Protein AF-A0A2M6YD00-F1 (afdb_monomer_lite)

InterPro domains:
  IPR007060 Septum formation initiator FtsL/DivIC [PF04977] (22-98)

Radius of gyration: 40.54 Å; chains: 1; bounding box: 57×67×103 Å

Sequence (131 aa):
MKDGFFNRIRRGLPEGFWHFVLIGFIIYSFVVVGKVIYNNYQQNKTLAAQQQDIEDLKNEISDLQLNIAYYKTDTYKEKIARAKLRYALPGETVVAVPYDEIDNKPAKTNDASPANIKRPNIDLWFEYFGF

Structure (mmCIF, N/CA/C/O backbone):
data_AF-A0A2M6YD00-F1
#
_entry.id   AF-A0A2M6YD00-F1
#
loop_
_atom_site.group_PDB
_atom_site.id
_atom_site.type_symbol
_atom_site.label_atom_id
_atom_site.label_alt_id
_atom_site.label_comp_id
_atom_site.label_asym_id
_atom_site.label_entity_id
_atom_site.label_seq_id
_atom_site.pdbx_PDB_ins_code
_atom_site.Cartn_x
_atom_site.Cartn_y
_atom_site.Cartn_z
_atom_site.occupancy
_atom_site.B_iso_or_equiv
_atom_site.auth_seq_id
_atom_site.auth_comp_id
_atom_site.auth_asym_id
_atom_site.auth_atom_id
_atom_site.pdbx_PDB_model_num
ATOM 1 N N . MET A 1 1 ? 26.305 -29.641 -47.554 1.00 55.56 1 MET A N 1
ATOM 2 C CA . MET A 1 1 ? 25.111 -29.349 -48.393 1.00 55.56 1 MET A CA 1
ATOM 3 C C . MET A 1 1 ? 24.361 -28.072 -47.972 1.00 55.56 1 MET A C 1
ATOM 5 O O . MET A 1 1 ? 23.250 -27.864 -48.441 1.00 55.56 1 MET A O 1
ATOM 9 N N . LYS A 1 2 ? 24.933 -27.187 -47.132 1.00 61.50 2 LYS A N 1
ATOM 10 C CA . LYS A 1 2 ? 24.277 -25.931 -46.696 1.00 61.50 2 LYS A CA 1
ATOM 11 C C . LYS A 1 2 ? 24.889 -24.667 -47.319 1.00 61.50 2 LYS A C 1
ATOM 13 O O . LYS A 1 2 ? 24.331 -23.582 -47.194 1.00 61.50 2 LYS A O 1
ATOM 18 N N . ASP A 1 3 ? 25.965 -24.817 -48.084 1.00 63.19 3 ASP A N 1
ATOM 19 C CA . ASP A 1 3 ? 26.844 -23.704 -48.473 1.00 63.19 3 ASP A CA 1
ATOM 20 C C . ASP A 1 3 ? 26.432 -23.038 -49.802 1.00 63.19 3 ASP A C 1
ATOM 22 O O . ASP A 1 3 ? 27.082 -22.114 -50.288 1.00 63.19 3 ASP A O 1
ATOM 26 N N . GLY A 1 4 ? 25.334 -23.497 -50.411 1.00 68.06 4 GLY A N 1
ATOM 27 C CA . GLY A 1 4 ? 24.883 -23.042 -51.731 1.00 68.06 4 GLY A CA 1
ATOM 28 C C . GLY A 1 4 ? 23.797 -21.964 -51.718 1.00 68.06 4 GLY A C 1
ATOM 29 O O . GLY A 1 4 ? 23.711 -21.184 -52.664 1.00 68.06 4 GLY A O 1
ATOM 30 N N . PHE A 1 5 ? 22.968 -21.896 -50.672 1.00 72.56 5 PHE A N 1
ATOM 31 C CA . PHE A 1 5 ? 21.801 -21.004 -50.653 1.00 72.56 5 PHE A CA 1
ATOM 32 C C . PHE A 1 5 ? 22.192 -19.548 -50.362 1.00 72.56 5 PHE A C 1
ATOM 34 O O . PHE A 1 5 ? 21.941 -18.656 -51.172 1.00 72.56 5 PHE A O 1
ATOM 41 N N . PHE A 1 6 ? 22.910 -19.312 -49.263 1.00 71.19 6 PHE A N 1
ATOM 42 C CA . PHE A 1 6 ? 23.344 -17.967 -48.865 1.00 71.19 6 PHE A CA 1
ATOM 43 C C . PHE A 1 6 ? 24.330 -17.341 -49.862 1.00 71.19 6 PHE A C 1
ATOM 45 O O . PHE A 1 6 ? 24.251 -16.150 -50.157 1.00 71.19 6 PHE A O 1
ATOM 52 N N . ASN A 1 7 ? 25.193 -18.158 -50.472 1.00 70.25 7 ASN A N 1
ATOM 53 C CA . ASN A 1 7 ? 26.159 -17.713 -51.480 1.00 70.25 7 ASN A CA 1
ATOM 54 C C . ASN A 1 7 ? 25.529 -17.363 -52.840 1.00 70.25 7 ASN A C 1
ATOM 56 O O . ASN A 1 7 ? 26.176 -16.701 -53.654 1.00 70.25 7 ASN A O 1
ATOM 60 N N . ARG A 1 8 ? 24.293 -17.808 -53.112 1.00 72.50 8 ARG A N 1
ATOM 61 C CA . ARG A 1 8 ? 23.510 -17.385 -54.285 1.00 72.50 8 ARG A CA 1
ATOM 62 C C . ARG A 1 8 ? 22.822 -16.043 -54.043 1.00 72.50 8 ARG A C 1
ATOM 64 O O . ARG A 1 8 ? 22.852 -15.193 -54.922 1.00 72.50 8 ARG A O 1
ATOM 71 N N . ILE A 1 9 ? 22.290 -15.831 -52.840 1.00 71.44 9 ILE A N 1
ATOM 72 C CA . ILE A 1 9 ? 21.642 -14.571 -52.442 1.00 71.44 9 ILE A CA 1
ATOM 73 C C . ILE A 1 9 ? 22.666 -13.434 -52.338 1.00 71.44 9 ILE A C 1
ATOM 75 O O . ILE A 1 9 ? 22.423 -12.338 -52.833 1.00 71.44 9 ILE A O 1
ATOM 79 N N . ARG A 1 10 ? 23.851 -13.703 -51.771 1.00 67.69 10 ARG A N 1
ATOM 80 C CA . ARG A 1 10 ? 24.926 -12.705 -51.641 1.00 67.69 10 ARG A CA 1
ATOM 81 C C . ARG A 1 10 ? 25.463 -12.203 -52.988 1.00 67.69 10 ARG A C 1
ATOM 83 O O . ARG A 1 10 ? 25.916 -11.073 -53.067 1.00 67.69 10 ARG A O 1
ATOM 90 N N . ARG A 1 11 ? 25.390 -13.011 -54.050 1.00 69.25 11 ARG A N 1
ATOM 91 C CA . ARG A 1 11 ? 25.952 -12.681 -55.373 1.00 69.25 11 ARG A CA 1
ATOM 92 C C . ARG A 1 11 ? 25.152 -11.647 -56.175 1.00 69.25 11 ARG A C 1
ATOM 94 O O . ARG A 1 11 ? 25.700 -11.093 -57.118 1.00 69.25 11 ARG A O 1
ATOM 101 N N . GLY A 1 12 ? 23.883 -11.416 -55.833 1.00 69.81 12 GLY A N 1
ATOM 102 C CA . GLY A 1 12 ? 23.003 -10.478 -56.545 1.00 69.81 12 GLY A CA 1
ATOM 103 C C . GLY A 1 12 ? 22.726 -9.169 -55.805 1.00 69.81 12 GLY A C 1
ATOM 104 O O . GLY A 1 12 ? 22.007 -8.324 -56.327 1.00 69.81 12 GLY A O 1
ATOM 105 N N . LEU A 1 13 ? 23.255 -9.004 -54.589 1.00 78.06 13 LEU A N 1
ATOM 106 C CA . LEU A 1 13 ? 22.973 -7.859 -53.727 1.00 78.06 13 LEU A CA 1
ATOM 107 C C . LEU A 1 13 ? 24.246 -7.032 -53.510 1.00 78.06 13 LEU A C 1
ATOM 109 O O . LEU A 1 13 ? 25.313 -7.611 -53.313 1.00 78.06 13 LEU A O 1
ATOM 113 N N . PRO A 1 14 ? 24.156 -5.691 -53.521 1.00 85.25 14 PRO A N 1
ATOM 114 C CA . PRO A 1 14 ? 25.303 -4.834 -53.243 1.00 85.25 14 PRO A CA 1
ATOM 115 C C . PRO A 1 14 ? 25.836 -5.095 -51.825 1.00 85.25 14 PRO A C 1
ATOM 117 O O . PRO A 1 14 ? 25.053 -5.308 -50.899 1.00 85.25 14 PRO A O 1
ATOM 120 N N . GLU A 1 15 ? 27.158 -5.028 -51.628 1.00 78.69 15 GLU A N 1
ATOM 121 C CA . GLU A 1 15 ? 27.829 -5.342 -50.345 1.00 78.69 15 GLU A CA 1
ATOM 122 C C . GLU A 1 15 ? 27.302 -4.507 -49.148 1.00 78.69 15 GLU A C 1
ATOM 124 O O . GLU A 1 15 ? 27.412 -4.907 -47.988 1.00 78.69 15 GLU A O 1
ATOM 129 N N . GLY A 1 16 ? 26.649 -3.368 -49.408 1.00 81.94 16 GLY A N 1
ATOM 130 C CA . GLY A 1 16 ? 25.987 -2.543 -48.392 1.00 81.94 16 GLY A CA 1
ATOM 131 C C . GLY A 1 16 ? 24.642 -3.081 -47.881 1.00 81.94 16 GLY A C 1
ATOM 132 O O . GLY A 1 16 ? 24.237 -2.734 -46.776 1.00 81.94 16 GLY A O 1
ATOM 133 N N . PHE A 1 17 ? 23.950 -3.953 -48.624 1.00 87.56 17 PHE A N 1
ATOM 134 C CA . PHE A 1 17 ? 22.596 -4.419 -48.284 1.00 87.56 17 PHE A CA 1
ATOM 135 C C . PHE A 1 17 ? 22.536 -5.126 -46.923 1.00 87.56 17 PHE A C 1
ATOM 137 O O . PHE A 1 17 ? 21.654 -4.855 -46.109 1.00 87.56 17 PHE A O 1
ATOM 144 N N . TRP A 1 18 ? 23.515 -5.986 -46.636 1.00 87.12 18 TRP A N 1
ATOM 145 C CA . TRP A 1 18 ? 23.578 -6.713 -45.367 1.00 87.12 18 TRP A CA 1
ATOM 146 C C . TRP A 1 18 ? 23.783 -5.799 -44.158 1.00 87.12 18 TRP A C 1
ATOM 148 O O . TRP A 1 18 ? 23.258 -6.089 -43.085 1.00 87.12 18 TRP A O 1
ATOM 158 N N . HIS A 1 19 ? 24.471 -4.669 -44.334 1.00 90.12 19 HIS A N 1
ATOM 159 C CA . HIS A 1 19 ? 24.649 -3.677 -43.277 1.00 90.12 19 HIS A CA 1
ATOM 160 C C . HIS A 1 19 ? 23.320 -2.998 -42.932 1.00 90.12 19 HIS A C 1
ATOM 162 O O . HIS A 1 19 ? 23.006 -2.846 -41.755 1.00 90.12 19 HIS A O 1
ATOM 168 N N . PHE A 1 20 ? 22.491 -2.672 -43.929 1.00 92.75 20 PHE A N 1
ATOM 169 C CA . PHE A 1 20 ? 21.152 -2.119 -43.694 1.00 92.75 20 PHE A CA 1
ATOM 170 C C . PHE A 1 20 ? 20.218 -3.113 -43.008 1.00 92.75 20 PHE A C 1
ATOM 172 O O . PHE A 1 20 ? 19.492 -2.733 -42.093 1.00 92.75 20 PHE A O 1
ATOM 179 N N . VAL A 1 21 ? 20.264 -4.389 -43.401 1.00 93.00 21 VAL A N 1
ATOM 180 C CA . VAL A 1 21 ? 19.488 -5.448 -42.737 1.00 93.00 21 VAL A CA 1
ATOM 181 C C . VAL A 1 21 ? 19.921 -5.600 -41.278 1.00 93.00 21 VAL A C 1
ATOM 183 O O . VAL A 1 21 ? 19.073 -5.678 -40.392 1.00 93.00 21 VAL A O 1
ATOM 186 N N . LEU A 1 22 ? 21.229 -5.590 -41.012 1.00 93.88 22 LEU A N 1
ATOM 187 C CA . LEU A 1 22 ? 21.772 -5.706 -39.660 1.00 93.88 22 LEU A CA 1
ATOM 188 C C . LEU A 1 22 ? 21.427 -4.484 -38.797 1.00 93.88 22 LEU A C 1
ATOM 190 O O . LEU A 1 22 ? 20.976 -4.646 -37.667 1.00 93.88 22 LEU A O 1
ATOM 194 N N . ILE A 1 23 ? 21.551 -3.270 -39.338 1.00 95.88 23 ILE A N 1
ATOM 195 C CA . ILE A 1 23 ? 21.138 -2.031 -38.661 1.00 95.88 23 ILE A CA 1
ATOM 196 C C . ILE A 1 23 ? 19.632 -2.048 -38.377 1.00 95.88 23 ILE A C 1
ATOM 198 O O . ILE A 1 23 ? 19.216 -1.747 -37.261 1.00 95.88 23 ILE A O 1
ATOM 202 N N . GLY A 1 24 ? 18.813 -2.454 -39.349 1.00 96.31 24 GLY A N 1
ATOM 203 C CA . GLY A 1 24 ? 17.367 -2.580 -39.175 1.00 96.31 24 GLY A CA 1
ATOM 204 C C . GLY A 1 24 ? 16.999 -3.583 -38.082 1.00 96.31 24 GLY A C 1
ATOM 205 O O . GLY A 1 24 ? 16.148 -3.296 -37.243 1.00 96.31 24 GLY A O 1
ATOM 206 N N . PHE A 1 25 ? 17.690 -4.725 -38.035 1.00 96.50 25 PHE A N 1
ATOM 207 C CA . PHE A 1 25 ? 17.507 -5.723 -36.984 1.00 96.50 25 PHE A CA 1
ATOM 208 C C . PHE A 1 25 ? 17.898 -5.187 -35.601 1.00 96.50 25 PHE A C 1
ATOM 210 O O . PHE A 1 25 ? 17.166 -5.390 -34.632 1.00 96.50 25 PHE A O 1
ATOM 217 N N . ILE A 1 26 ? 19.012 -4.456 -35.506 1.00 96.62 26 ILE A N 1
ATOM 218 C CA . ILE A 1 26 ? 19.456 -3.820 -34.260 1.00 96.62 26 ILE A CA 1
ATOM 219 C C . ILE A 1 26 ? 18.415 -2.807 -33.773 1.00 96.62 26 ILE A C 1
ATOM 221 O O . ILE A 1 26 ? 17.995 -2.874 -32.619 1.00 96.62 26 ILE A O 1
ATOM 225 N N . ILE A 1 27 ? 17.952 -1.910 -34.646 1.00 96.69 27 ILE A N 1
ATOM 226 C CA . ILE A 1 27 ? 16.936 -0.904 -34.307 1.00 96.69 27 ILE A CA 1
ATOM 227 C C . ILE A 1 27 ? 15.647 -1.584 -33.839 1.00 96.69 27 ILE A C 1
ATOM 229 O O . ILE A 1 27 ? 15.098 -1.221 -32.800 1.00 96.69 27 ILE A O 1
ATOM 233 N N . TYR A 1 28 ? 15.186 -2.601 -34.568 1.00 96.56 28 TYR A N 1
ATOM 234 C CA . TYR A 1 28 ? 13.999 -3.363 -34.195 1.00 96.56 28 TYR A CA 1
ATOM 235 C C . TYR A 1 28 ? 14.147 -4.008 -32.811 1.00 96.56 28 TYR A C 1
ATOM 237 O O . TYR A 1 28 ? 13.250 -3.885 -31.976 1.00 96.56 28 TYR A O 1
ATOM 245 N N . SER A 1 29 ? 15.298 -4.629 -32.539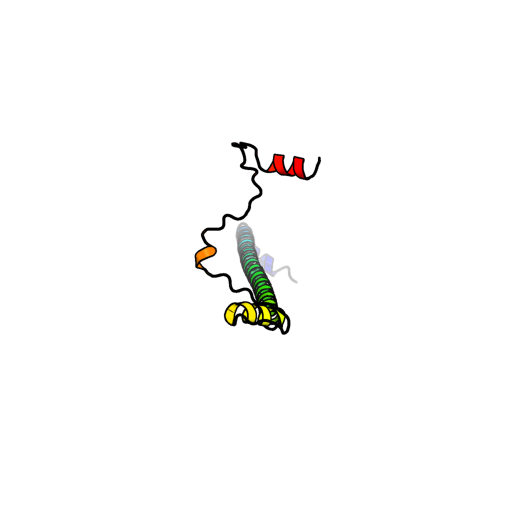 1.00 95.31 29 SER A N 1
ATOM 246 C CA . SER A 1 29 ? 15.598 -5.234 -31.239 1.00 95.31 29 SER A CA 1
ATOM 247 C C . SER A 1 29 ? 15.531 -4.204 -30.106 1.00 95.31 29 SER A C 1
ATOM 249 O O . SER A 1 29 ? 14.846 -4.429 -29.107 1.00 95.31 29 SER A O 1
ATOM 251 N N . PHE A 1 30 ? 16.140 -3.026 -30.288 1.00 96.06 30 PHE A N 1
ATOM 252 C CA . PHE A 1 30 ? 16.075 -1.944 -29.302 1.00 96.06 30 PHE A CA 1
ATOM 253 C C . PHE A 1 30 ? 14.645 -1.462 -29.037 1.00 96.06 30 PHE A C 1
ATOM 255 O O . PHE A 1 30 ? 14.278 -1.253 -27.881 1.00 96.06 30 PHE A O 1
ATOM 262 N N . VAL A 1 31 ? 13.815 -1.329 -30.075 1.00 95.69 31 VAL A N 1
ATOM 263 C CA . VAL A 1 31 ? 12.409 -0.921 -29.925 1.00 95.69 31 VAL A CA 1
ATOM 264 C C . VAL A 1 31 ? 11.611 -1.962 -29.137 1.00 95.69 31 VAL A C 1
ATOM 266 O O . VAL A 1 31 ? 10.852 -1.606 -28.233 1.00 95.69 31 VAL A O 1
ATOM 269 N N . VAL A 1 32 ? 11.789 -3.250 -29.443 1.00 95.38 32 VAL A N 1
ATOM 270 C CA . VAL A 1 32 ? 11.091 -4.338 -28.743 1.00 95.38 32 VAL A CA 1
ATOM 271 C C . VAL A 1 32 ? 11.509 -4.394 -27.276 1.00 95.38 32 VAL A C 1
ATOM 273 O O . VAL A 1 32 ? 10.646 -4.400 -26.398 1.00 95.38 32 VAL A O 1
ATOM 276 N N . VAL A 1 33 ? 12.814 -4.376 -26.999 1.00 94.31 33 VAL A N 1
ATOM 277 C CA . VAL A 1 33 ? 13.343 -4.412 -25.629 1.00 94.31 33 VAL A CA 1
ATOM 278 C C . VAL A 1 33 ? 12.887 -3.185 -24.840 1.00 94.31 33 VAL A C 1
ATOM 280 O O . VAL A 1 33 ? 12.392 -3.329 -23.723 1.00 94.31 33 VAL A O 1
ATOM 283 N N . GLY A 1 34 ? 12.958 -1.991 -25.434 1.00 92.50 34 GLY A N 1
ATOM 284 C CA . GLY A 1 34 ? 12.479 -0.759 -24.806 1.00 92.50 34 GLY A CA 1
ATOM 285 C C . GLY A 1 34 ? 10.995 -0.826 -24.440 1.00 92.50 34 GLY A C 1
ATOM 286 O O . GLY A 1 34 ? 10.617 -0.467 -23.324 1.00 92.50 34 GLY A O 1
ATOM 287 N N . LYS A 1 35 ? 10.151 -1.363 -25.332 1.00 92.50 35 LYS A N 1
ATOM 288 C CA . LYS A 1 35 ? 8.716 -1.550 -25.069 1.00 92.50 35 LYS A CA 1
ATOM 289 C C . LYS A 1 35 ? 8.460 -2.546 -23.936 1.00 92.50 35 LYS A C 1
ATOM 291 O O . LYS A 1 35 ? 7.584 -2.304 -23.108 1.00 92.50 35 LYS A O 1
ATOM 296 N N . VAL A 1 36 ? 9.210 -3.647 -23.881 1.00 92.81 36 VAL A N 1
ATOM 297 C CA . VAL A 1 36 ? 9.085 -4.646 -22.806 1.00 92.81 36 VAL A CA 1
ATOM 298 C C . VAL A 1 36 ? 9.481 -4.045 -21.461 1.00 92.81 36 VAL A C 1
ATOM 300 O O . VAL A 1 36 ? 8.728 -4.191 -20.502 1.00 92.81 36 VAL A O 1
ATOM 303 N N . ILE A 1 37 ? 10.604 -3.325 -21.395 1.00 92.06 37 ILE A N 1
ATOM 304 C CA . ILE A 1 37 ? 11.058 -2.658 -20.167 1.00 92.06 37 ILE A CA 1
ATOM 305 C C . ILE A 1 37 ? 10.016 -1.641 -19.695 1.00 92.06 37 ILE A C 1
ATOM 307 O O . ILE A 1 37 ? 9.638 -1.650 -18.526 1.00 92.06 37 ILE A O 1
ATOM 311 N N . TYR A 1 38 ? 9.511 -0.799 -20.602 1.00 90.25 38 TYR A N 1
ATOM 312 C CA . TYR A 1 38 ? 8.500 0.203 -20.267 1.00 90.25 38 TYR A CA 1
ATOM 313 C C . TYR A 1 38 ? 7.211 -0.435 -19.737 1.00 90.25 38 TYR A C 1
ATOM 315 O O . TYR A 1 38 ? 6.704 -0.039 -18.688 1.00 90.25 38 TYR A O 1
ATOM 323 N N . ASN A 1 39 ? 6.707 -1.461 -20.425 1.00 87.44 39 ASN A N 1
ATOM 324 C CA . ASN A 1 39 ? 5.500 -2.166 -20.004 1.00 87.44 39 ASN A CA 1
ATOM 325 C C . ASN A 1 39 ? 5.692 -2.871 -18.660 1.00 87.44 39 ASN A C 1
ATOM 327 O O . ASN A 1 39 ? 4.811 -2.795 -17.810 1.00 87.44 39 ASN A O 1
ATOM 331 N N . ASN A 1 40 ? 6.836 -3.523 -18.450 1.00 89.62 40 ASN A N 1
ATOM 332 C CA . ASN A 1 40 ? 7.138 -4.188 -17.187 1.00 89.62 40 ASN A CA 1
ATOM 333 C C . ASN A 1 40 ? 7.225 -3.179 -16.035 1.00 89.62 40 ASN A C 1
ATOM 335 O O . ASN A 1 40 ? 6.654 -3.405 -14.974 1.00 89.62 40 ASN A O 1
ATOM 339 N N . TYR A 1 41 ? 7.854 -2.026 -16.264 1.00 89.75 41 TYR A N 1
ATOM 340 C CA . TYR A 1 41 ? 7.941 -0.963 -15.269 1.00 89.75 41 TYR A CA 1
ATOM 341 C C . TYR A 1 41 ? 6.562 -0.419 -14.873 1.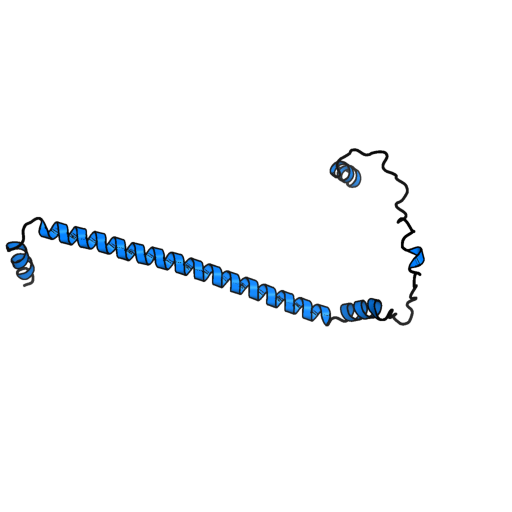00 89.75 41 TYR A C 1
ATOM 343 O O . TYR A 1 41 ? 6.284 -0.260 -13.685 1.00 89.75 41 TYR A O 1
ATOM 351 N N . GLN A 1 42 ? 5.681 -0.175 -15.849 1.00 85.75 42 GLN A N 1
ATOM 352 C CA . GLN A 1 42 ? 4.319 0.281 -15.562 1.00 85.75 42 GLN A CA 1
ATOM 353 C C . GLN A 1 42 ? 3.498 -0.786 -14.833 1.00 85.75 42 GLN A C 1
ATOM 355 O O . GLN A 1 42 ? 2.833 -0.473 -13.851 1.00 85.75 42 GLN A O 1
ATOM 360 N N . GLN A 1 43 ? 3.598 -2.050 -15.249 1.00 83.06 43 GLN A N 1
ATOM 361 C CA . GLN A 1 43 ? 2.916 -3.156 -14.575 1.00 83.06 43 GLN A CA 1
ATOM 362 C C . GLN A 1 43 ? 3.393 -3.325 -13.131 1.00 83.06 43 GLN A C 1
ATOM 364 O O . GLN A 1 43 ? 2.564 -3.448 -12.237 1.00 83.06 43 GLN A O 1
ATOM 369 N N . ASN A 1 44 ? 4.702 -3.253 -12.874 1.00 84.38 44 ASN A N 1
ATOM 370 C CA . ASN A 1 44 ? 5.244 -3.356 -11.518 1.00 84.38 44 ASN A CA 1
ATOM 371 C C . ASN A 1 44 ? 4.778 -2.202 -10.625 1.00 84.38 44 ASN A C 1
ATOM 373 O O . ASN A 1 44 ? 4.500 -2.420 -9.450 1.00 84.38 44 ASN A O 1
ATOM 377 N N . LYS A 1 45 ? 4.649 -0.985 -11.170 1.00 84.94 45 LYS A N 1
ATOM 378 C CA . LYS A 1 45 ? 4.064 0.142 -10.431 1.00 84.94 45 LYS A CA 1
ATOM 379 C C . LYS A 1 45 ? 2.609 -0.107 -10.066 1.00 84.94 45 LYS A C 1
ATOM 381 O O . LYS A 1 45 ? 2.228 0.133 -8.926 1.00 84.94 45 LYS A O 1
ATOM 386 N N . THR A 1 46 ? 1.811 -0.588 -11.016 1.00 83.12 46 THR A N 1
ATOM 387 C CA . THR A 1 46 ? 0.405 -0.910 -10.763 1.00 83.12 46 THR A CA 1
ATOM 388 C C . THR A 1 46 ? 0.272 -2.027 -9.733 1.00 83.12 46 THR A C 1
ATOM 390 O O . THR A 1 46 ? -0.527 -1.894 -8.816 1.00 83.12 46 THR A O 1
ATOM 393 N N . LEU A 1 47 ? 1.091 -3.077 -9.826 1.00 84.25 47 LEU A N 1
ATOM 394 C CA . LEU A 1 47 ? 1.103 -4.169 -8.854 1.00 84.25 47 LEU A CA 1
ATOM 395 C C . LEU A 1 47 ? 1.508 -3.692 -7.458 1.00 84.25 47 LEU A C 1
ATOM 397 O O . LEU A 1 47 ? 0.866 -4.073 -6.488 1.00 84.25 47 LEU A O 1
ATOM 401 N N . ALA A 1 48 ? 2.532 -2.843 -7.346 1.00 88.06 48 ALA A N 1
ATOM 402 C CA . ALA A 1 48 ? 2.952 -2.291 -6.061 1.00 88.06 48 ALA A CA 1
ATOM 403 C C . ALA A 1 48 ? 1.856 -1.421 -5.425 1.00 88.06 48 ALA A C 1
ATOM 405 O O . ALA A 1 48 ? 1.590 -1.559 -4.237 1.00 88.06 48 ALA A O 1
ATOM 406 N N . ALA A 1 49 ? 1.188 -0.575 -6.217 1.00 89.75 49 ALA A N 1
ATOM 407 C CA . ALA A 1 49 ? 0.066 0.231 -5.739 1.00 89.75 49 ALA A CA 1
ATOM 408 C C . ALA A 1 49 ? -1.109 -0.649 -5.283 1.00 89.75 49 ALA A C 1
ATOM 410 O O . ALA A 1 49 ? -1.603 -0.489 -4.176 1.00 89.75 49 ALA A O 1
ATOM 411 N N . GLN A 1 50 ? -1.492 -1.644 -6.086 1.00 88.88 50 GLN A N 1
ATOM 412 C CA . GLN A 1 50 ? -2.565 -2.576 -5.731 1.00 88.88 50 GLN A CA 1
ATOM 413 C C . GLN A 1 50 ? -2.237 -3.405 -4.484 1.00 88.88 50 GLN A C 1
ATOM 415 O O . GLN A 1 50 ? -3.123 -3.701 -3.687 1.00 88.88 50 GLN A O 1
ATOM 420 N N . GLN A 1 51 ? -0.974 -3.792 -4.309 1.00 91.38 51 GLN A N 1
ATOM 421 C CA . GLN A 1 51 ? -0.529 -4.517 -3.125 1.00 91.38 51 GLN A CA 1
ATOM 422 C C . GLN A 1 51 ? -0.606 -3.639 -1.871 1.00 91.38 51 GLN A C 1
ATOM 424 O O . GLN A 1 51 ? -1.064 -4.119 -0.835 1.00 91.38 51 GLN A O 1
ATOM 429 N N . GLN A 1 52 ? -0.223 -2.364 -1.984 1.00 93.62 52 GLN A N 1
ATOM 430 C CA . GLN A 1 52 ? -0.375 -1.386 -0.908 1.00 93.62 52 GLN A CA 1
ATOM 431 C C . GLN A 1 52 ? -1.850 -1.201 -0.536 1.00 93.62 52 GLN A C 1
ATOM 433 O O . GLN A 1 52 ? -2.192 -1.311 0.637 1.00 93.62 52 GLN A O 1
ATOM 438 N N . ASP A 1 53 ? -2.731 -1.029 -1.526 1.00 93.12 53 ASP A N 1
ATOM 439 C CA . ASP A 1 53 ? -4.172 -0.889 -1.288 1.00 93.12 53 ASP A CA 1
ATOM 440 C C . ASP A 1 53 ? -4.727 -2.105 -0.525 1.00 93.12 53 ASP A C 1
ATOM 442 O O . ASP A 1 53 ? -5.498 -1.966 0.421 1.00 93.12 53 ASP A O 1
ATOM 446 N N . ILE A 1 54 ? -4.308 -3.324 -0.886 1.00 94.75 54 ILE A N 1
ATOM 447 C CA . ILE A 1 54 ? -4.720 -4.549 -0.183 1.00 94.75 54 ILE A CA 1
ATOM 448 C C . ILE A 1 54 ? -4.275 -4.540 1.285 1.00 94.75 54 ILE A C 1
ATOM 450 O O . ILE A 1 54 ? -5.015 -5.015 2.150 1.00 94.75 54 ILE A O 1
ATOM 454 N N . GLU A 1 55 ? -3.065 -4.068 1.576 1.00 95.31 55 GLU A N 1
ATOM 455 C CA . GLU A 1 55 ? -2.551 -3.982 2.945 1.00 95.31 55 GLU A CA 1
ATOM 456 C C . GLU A 1 55 ? -3.297 -2.924 3.758 1.00 95.31 55 GLU A C 1
ATOM 458 O O . GLU A 1 55 ? -3.723 -3.211 4.879 1.00 95.31 55 GLU A O 1
ATOM 463 N N . ASP A 1 56 ? -3.557 -1.759 3.170 1.00 96.19 56 ASP A N 1
ATOM 464 C CA . ASP A 1 56 ? -4.312 -0.684 3.810 1.00 96.19 56 ASP A CA 1
ATOM 465 C C . ASP A 1 56 ? -5.749 -1.128 4.129 1.00 96.19 56 ASP A C 1
ATOM 467 O O . ASP A 1 56 ? -6.205 -0.978 5.265 1.00 96.19 56 ASP A O 1
ATOM 471 N N . LEU A 1 57 ? -6.434 -1.792 3.187 1.00 95.38 57 LEU A N 1
ATOM 472 C CA . LEU A 1 57 ? -7.770 -2.349 3.428 1.00 95.38 57 LEU A CA 1
ATOM 473 C C . LEU A 1 57 ? -7.769 -3.427 4.522 1.00 95.38 57 LEU A C 1
ATOM 475 O O . LEU A 1 57 ? -8.719 -3.527 5.301 1.00 95.38 57 LEU A O 1
ATOM 479 N N . LYS A 1 58 ? -6.729 -4.265 4.601 1.00 95.81 58 LYS A N 1
ATOM 480 C CA . LYS A 1 58 ? -6.619 -5.268 5.675 1.00 95.81 58 LYS A CA 1
ATOM 481 C C . LYS A 1 58 ? -6.471 -4.612 7.042 1.00 95.81 58 LYS A C 1
ATOM 483 O O . LYS A 1 58 ? -7.097 -5.077 7.998 1.00 95.81 58 LYS A O 1
ATOM 488 N N . ASN A 1 59 ? -5.673 -3.552 7.127 1.00 96.31 59 ASN A N 1
ATOM 489 C CA . ASN A 1 59 ? -5.506 -2.784 8.354 1.00 96.31 59 ASN A CA 1
ATOM 490 C C . ASN A 1 59 ? -6.830 -2.127 8.761 1.00 96.31 59 ASN A C 1
ATOM 492 O O . ASN A 1 59 ? -7.257 -2.282 9.902 1.00 96.31 59 ASN A O 1
ATOM 496 N N . GLU A 1 60 ? -7.548 -1.521 7.812 1.00 96.12 60 GLU A N 1
ATOM 497 C CA . GLU A 1 60 ? -8.865 -0.929 8.063 1.00 96.12 60 GLU A CA 1
ATOM 498 C C . GLU A 1 60 ? -9.873 -1.966 8.583 1.00 96.12 60 GLU A C 1
ATOM 500 O O . GLU A 1 60 ? -10.579 -1.723 9.562 1.00 96.12 60 GLU A O 1
ATOM 505 N N . ILE A 1 61 ? -9.910 -3.163 7.988 1.00 96.25 61 ILE A N 1
ATOM 506 C CA . ILE A 1 61 ? -10.761 -4.258 8.472 1.00 96.25 61 ILE A CA 1
ATOM 507 C C . ILE A 1 61 ? -10.401 -4.639 9.912 1.00 96.25 61 ILE A C 1
ATOM 509 O O . ILE A 1 61 ? -11.302 -4.833 10.732 1.00 96.25 61 ILE A O 1
ATOM 513 N N . SER A 1 62 ? -9.110 -4.750 10.230 1.00 95.81 62 SER A N 1
ATOM 514 C CA . SER A 1 62 ? -8.639 -5.072 11.581 1.00 95.81 62 SER A CA 1
ATOM 515 C C . SER A 1 62 ? -9.063 -4.004 12.595 1.00 95.81 62 SER A C 1
ATOM 517 O O . SER A 1 62 ? -9.613 -4.329 13.651 1.00 95.81 62 SER A O 1
ATOM 519 N N . ASP A 1 63 ? -8.892 -2.728 12.256 1.00 96.31 63 ASP A N 1
ATOM 520 C CA . ASP A 1 63 ? -9.275 -1.605 13.113 1.00 96.31 63 ASP A CA 1
ATOM 521 C C . ASP A 1 63 ? -10.789 -1.551 13.332 1.00 96.31 63 ASP A C 1
ATOM 523 O O . ASP A 1 63 ? -11.270 -1.373 14.456 1.00 96.31 63 ASP A O 1
ATOM 527 N N . LEU A 1 64 ? -11.577 -1.767 12.278 1.00 96.19 64 LEU A N 1
ATOM 528 C CA . LEU A 1 64 ? -13.032 -1.848 12.377 1.00 96.19 64 LEU A CA 1
ATOM 529 C C . LEU A 1 64 ? -13.472 -3.018 13.261 1.00 96.19 64 LEU A C 1
ATOM 531 O O . LEU A 1 64 ? -14.371 -2.858 14.089 1.00 96.19 64 LEU A O 1
ATOM 535 N N . GLN A 1 65 ? -12.831 -4.181 13.143 1.00 95.94 65 GLN A N 1
ATOM 536 C CA . GLN A 1 65 ? -13.106 -5.326 14.010 1.00 95.94 65 GLN A CA 1
ATOM 537 C C . GLN A 1 65 ? -12.779 -5.025 15.476 1.00 95.94 65 GLN A C 1
ATOM 539 O O . GLN A 1 65 ? -13.582 -5.359 16.353 1.00 95.94 65 GLN A O 1
ATOM 544 N N . LEU A 1 66 ? -11.657 -4.352 15.747 1.00 96.06 66 LEU A N 1
ATOM 545 C CA . LEU A 1 66 ? -11.286 -3.918 17.092 1.00 96.06 66 LEU A CA 1
ATOM 546 C C . LEU A 1 66 ? -12.320 -2.942 17.665 1.00 96.06 66 LEU A C 1
ATOM 548 O O . LEU A 1 66 ? -12.757 -3.108 18.803 1.00 96.06 66 LEU A O 1
ATOM 552 N N . ASN A 1 67 ? -12.771 -1.972 16.870 1.00 94.44 67 ASN A N 1
ATOM 553 C CA . ASN A 1 67 ? -13.808 -1.023 17.273 1.00 94.44 67 ASN A CA 1
ATOM 554 C C . ASN A 1 67 ? -15.136 -1.724 17.581 1.00 94.44 67 ASN A C 1
ATOM 556 O O . ASN A 1 67 ? -15.755 -1.468 18.614 1.00 94.44 67 ASN A O 1
ATOM 560 N N . ILE A 1 68 ? -15.556 -2.664 16.729 1.00 95.06 68 ILE A N 1
ATOM 561 C CA . ILE A 1 68 ? -16.753 -3.478 16.968 1.00 95.06 68 ILE A CA 1
ATOM 562 C C . ILE A 1 68 ? -16.610 -4.273 18.269 1.00 95.06 68 ILE A C 1
ATOM 564 O O . ILE A 1 68 ? -17.557 -4.335 19.056 1.00 95.06 68 ILE A O 1
ATOM 568 N N . ALA A 1 69 ? -15.451 -4.890 18.506 1.00 94.75 69 ALA A N 1
ATOM 569 C CA . ALA A 1 69 ? -15.187 -5.628 19.734 1.00 94.75 69 ALA A CA 1
ATOM 570 C C . ALA A 1 69 ? -15.250 -4.703 20.957 1.00 94.75 69 ALA A C 1
ATOM 572 O O . ALA A 1 69 ? -15.952 -5.018 21.916 1.00 94.75 69 ALA A O 1
ATOM 573 N N . TYR A 1 70 ? -14.611 -3.532 20.888 1.00 94.38 70 TYR A N 1
ATOM 574 C CA . TYR A 1 70 ? -14.641 -2.513 21.933 1.00 94.38 70 TYR A CA 1
ATOM 575 C C . TYR A 1 70 ? -16.072 -2.074 22.261 1.00 94.38 70 TYR A C 1
ATOM 577 O O . TYR A 1 70 ? -16.462 -2.086 23.426 1.00 94.38 70 TYR A O 1
ATOM 585 N N . TYR A 1 71 ? -16.905 -1.780 21.262 1.00 93.88 71 TYR A N 1
ATOM 586 C CA . TYR A 1 71 ? -18.296 -1.377 21.498 1.00 93.88 71 TYR A CA 1
ATOM 587 C C . TYR A 1 71 ? -19.171 -2.486 22.092 1.00 93.88 71 TYR A C 1
ATOM 589 O O . TYR A 1 71 ? -20.186 -2.201 22.729 1.00 93.88 71 TYR A O 1
ATOM 597 N N . LYS A 1 72 ? -18.785 -3.752 21.917 1.00 93.06 72 LYS A N 1
ATOM 598 C CA . LYS A 1 72 ? -19.463 -4.896 22.539 1.00 93.06 72 LYS A CA 1
ATOM 599 C C . LYS A 1 72 ? -19.053 -5.123 23.994 1.00 93.06 72 LYS A C 1
ATOM 601 O O . LYS A 1 72 ? -19.782 -5.828 24.697 1.00 93.06 72 LYS A O 1
ATOM 606 N N . THR A 1 73 ? -17.932 -4.553 24.441 1.00 94.62 73 THR A N 1
ATOM 607 C CA . THR A 1 73 ? -17.465 -4.697 25.826 1.00 94.62 73 THR A CA 1
ATOM 608 C C . THR A 1 73 ? -18.437 -4.073 26.821 1.00 94.62 73 THR A C 1
ATOM 610 O O . THR A 1 73 ? -19.111 -3.079 26.537 1.00 94.62 73 THR A O 1
ATOM 613 N N . ASP A 1 74 ? -18.491 -4.644 28.021 1.00 91.06 74 ASP A N 1
ATOM 614 C CA . ASP A 1 74 ? -19.358 -4.134 29.083 1.00 91.06 74 ASP A CA 1
ATOM 615 C C . ASP A 1 74 ? -18.875 -2.785 29.618 1.00 91.06 74 ASP A C 1
ATOM 617 O O . ASP A 1 74 ? -19.698 -1.945 29.962 1.00 91.06 74 ASP A O 1
ATOM 621 N N . THR A 1 75 ? -17.569 -2.514 29.562 1.00 89.38 75 THR A N 1
ATOM 622 C CA . THR A 1 75 ? -16.998 -1.208 29.920 1.00 89.38 75 THR A CA 1
ATOM 623 C C . THR A 1 75 ? -17.510 -0.095 29.008 1.00 89.38 75 THR A C 1
ATOM 625 O O . THR A 1 75 ? -17.847 0.991 29.482 1.00 89.38 75 THR A O 1
ATOM 628 N N . TYR A 1 76 ? -17.633 -0.351 27.700 1.00 91.38 76 TYR A N 1
ATOM 629 C CA . TYR A 1 76 ? -18.231 0.612 26.779 1.00 91.38 76 TYR A CA 1
ATOM 630 C C . TYR A 1 76 ? -19.730 0.794 27.041 1.00 91.38 76 TYR A C 1
ATOM 632 O O . TYR A 1 76 ? -20.206 1.931 27.112 1.00 91.38 76 TYR A O 1
ATOM 640 N N . LYS A 1 77 ? -20.480 -0.300 27.237 1.00 89.94 77 LYS A N 1
ATOM 641 C CA . LYS A 1 77 ? -21.914 -0.229 27.575 1.00 89.94 77 LYS A CA 1
ATOM 642 C C . LYS A 1 77 ? -22.144 0.561 28.857 1.00 89.94 77 LYS A C 1
ATOM 644 O O . LYS A 1 77 ? -23.023 1.416 28.896 1.00 89.94 77 LYS A O 1
ATOM 649 N N . GLU A 1 78 ? -21.327 0.321 29.874 1.00 88.00 78 GLU A N 1
ATOM 650 C CA . GLU A 1 78 ? -21.383 1.021 31.149 1.00 88.00 78 GLU A CA 1
ATOM 651 C C . GLU A 1 78 ? -21.048 2.504 30.988 1.00 88.00 78 GLU A C 1
ATOM 653 O O . GLU A 1 78 ? -21.793 3.353 31.472 1.00 88.00 78 GLU A O 1
ATOM 658 N N . LYS A 1 79 ? -19.990 2.842 30.240 1.00 89.38 79 LYS A N 1
ATOM 659 C CA . LYS A 1 79 ? -19.646 4.234 29.921 1.00 89.38 79 LYS A CA 1
ATOM 660 C C . LYS A 1 79 ? -20.829 4.965 29.283 1.00 89.38 79 LYS A C 1
ATOM 662 O O . LYS A 1 79 ? -21.149 6.085 29.681 1.00 89.38 79 LYS A O 1
ATOM 667 N N . ILE A 1 80 ? -21.496 4.337 28.315 1.00 88.81 80 ILE A N 1
ATOM 668 C CA . ILE A 1 80 ? -22.668 4.918 27.652 1.00 88.81 80 ILE A CA 1
ATOM 669 C C . ILE A 1 80 ? -23.881 4.981 28.591 1.00 88.81 80 ILE A C 1
ATOM 671 O O . ILE A 1 80 ? -24.591 5.986 28.573 1.00 88.81 80 ILE A O 1
ATOM 675 N N . ALA A 1 81 ? -24.109 3.973 29.435 1.00 88.19 81 ALA A N 1
ATOM 676 C CA . ALA A 1 81 ? -25.188 3.972 30.423 1.00 88.19 81 ALA A CA 1
ATOM 677 C C . ALA A 1 81 ? -25.009 5.090 31.466 1.00 88.19 81 ALA A C 1
ATOM 679 O O . ALA A 1 81 ? -25.944 5.850 31.717 1.00 88.19 81 ALA A O 1
ATOM 680 N N . ARG A 1 82 ? -23.796 5.267 32.004 1.00 86.94 82 ARG A N 1
ATOM 681 C CA . ARG A 1 82 ? -23.446 6.376 32.907 1.00 86.94 82 ARG A CA 1
ATOM 682 C C . ARG A 1 82 ? -23.668 7.730 32.224 1.00 86.94 82 ARG A C 1
ATOM 684 O O . ARG A 1 82 ? -24.307 8.607 32.797 1.00 86.94 82 ARG A O 1
ATOM 691 N N . ALA A 1 83 ? -23.210 7.882 30.978 1.00 85.19 83 ALA A N 1
ATOM 692 C CA . ALA A 1 83 ? -23.309 9.143 30.242 1.00 85.19 83 ALA A CA 1
ATOM 693 C C . ALA A 1 83 ? -24.750 9.520 29.856 1.00 85.19 83 ALA A C 1
ATOM 695 O O . ALA A 1 83 ? -25.140 10.676 29.988 1.00 85.19 83 ALA A O 1
ATOM 696 N N . LYS A 1 84 ? -25.541 8.562 29.355 1.00 85.31 84 LYS A N 1
ATOM 697 C CA . LYS A 1 84 ? -26.877 8.840 28.802 1.00 85.31 84 LYS A CA 1
ATOM 698 C C . LYS A 1 84 ? -28.001 8.692 29.815 1.00 85.31 84 LYS A C 1
ATOM 700 O O . LYS A 1 84 ? -28.987 9.412 29.730 1.00 85.31 84 LYS A O 1
ATOM 705 N N . LEU A 1 85 ? -27.872 7.744 30.737 1.00 82.25 85 LEU A N 1
ATOM 706 C CA . LEU A 1 85 ? -28.946 7.370 31.657 1.00 82.25 85 LEU A CA 1
ATOM 707 C C . LEU A 1 85 ? -28.662 7.819 33.093 1.00 82.25 85 LEU A C 1
ATOM 709 O O . LEU A 1 85 ? -29.467 7.530 33.972 1.00 82.25 85 LEU A O 1
ATOM 713 N N . ARG A 1 86 ? -27.523 8.492 33.342 1.00 77.44 86 ARG A N 1
ATOM 714 C CA . ARG A 1 86 ? -27.017 8.787 34.698 1.00 77.44 86 ARG A CA 1
ATOM 715 C C . ARG A 1 86 ? -27.030 7.534 35.582 1.00 77.44 86 ARG A C 1
ATOM 717 O O . ARG A 1 86 ? -27.319 7.601 36.773 1.00 77.44 86 ARG A O 1
ATOM 724 N N . TYR A 1 87 ? -26.774 6.385 34.956 1.00 77.62 87 TYR A N 1
ATOM 725 C CA . TYR A 1 87 ? -26.853 5.084 35.597 1.00 77.62 87 TYR A CA 1
ATOM 726 C C . TYR A 1 87 ? -25.744 4.956 36.644 1.00 77.62 87 TYR A C 1
ATOM 728 O O . TYR A 1 87 ? -24.597 5.298 36.358 1.00 77.62 87 TYR A O 1
ATOM 736 N N . ALA A 1 88 ? -26.091 4.455 37.827 1.00 76.50 88 ALA A N 1
ATOM 737 C CA . ALA A 1 88 ? -25.163 4.171 38.916 1.00 76.50 88 ALA A CA 1
ATOM 738 C C . ALA A 1 88 ? -25.288 2.714 39.333 1.00 76.50 88 ALA A C 1
ATOM 740 O O . ALA A 1 88 ? -26.385 2.146 39.327 1.00 76.50 88 ALA A O 1
ATOM 741 N N . LEU A 1 89 ? -24.168 2.122 39.730 1.00 78.31 89 LEU A N 1
ATOM 742 C CA . LEU A 1 89 ? -24.178 0.798 40.333 1.00 78.31 89 LEU A CA 1
ATOM 743 C C . LEU A 1 89 ? -24.762 0.851 41.759 1.00 78.31 89 LEU A C 1
ATOM 745 O O . LEU A 1 89 ? -24.708 1.893 42.420 1.00 78.31 89 LEU A O 1
ATOM 749 N N . PRO A 1 90 ? -25.305 -0.267 42.274 1.00 72.81 90 PRO A N 1
ATOM 750 C CA . PRO A 1 90 ? -25.746 -0.354 43.663 1.00 72.81 90 PRO A CA 1
ATOM 751 C C . PRO A 1 90 ? -24.590 -0.019 44.622 1.00 72.81 90 PRO A C 1
ATOM 753 O O . PRO A 1 90 ? -23.571 -0.704 44.623 1.00 72.81 90 PRO A O 1
ATOM 756 N N . GLY A 1 91 ? -24.747 1.038 45.427 1.00 77.44 91 GLY A N 1
ATOM 757 C CA . GLY A 1 91 ? -23.714 1.537 46.348 1.00 77.44 91 GLY A CA 1
ATOM 758 C C . GLY A 1 91 ? -22.881 2.720 45.831 1.00 77.44 91 GLY A C 1
ATOM 759 O O . GLY A 1 91 ? -22.049 3.231 46.575 1.00 77.44 91 GLY A O 1
ATOM 760 N N . GLU A 1 92 ? -23.108 3.189 44.601 1.00 75.31 92 GLU A N 1
ATOM 761 C CA . GLU A 1 92 ? -22.447 4.367 44.024 1.00 75.31 92 GLU A CA 1
ATOM 762 C C . GLU A 1 92 ? -23.329 5.625 44.182 1.00 75.31 92 GLU A C 1
ATOM 764 O O . GLU A 1 92 ? -24.512 5.618 43.838 1.00 75.31 92 GLU A O 1
ATOM 769 N N . THR A 1 93 ? -22.768 6.725 44.699 1.00 73.38 93 THR A N 1
ATOM 770 C CA . THR A 1 93 ? -23.490 8.001 44.870 1.00 73.38 93 THR A CA 1
ATOM 771 C C . THR A 1 93 ? -23.293 8.890 43.641 1.00 73.38 93 THR A C 1
ATOM 773 O O . THR A 1 93 ? -22.205 9.421 43.426 1.00 73.38 93 THR A O 1
ATOM 776 N N . VAL A 1 94 ? -24.346 9.094 42.841 1.00 71.19 94 VAL A N 1
ATOM 777 C CA . VAL A 1 94 ? -24.312 10.016 41.690 1.00 71.19 94 VAL A CA 1
ATOM 778 C C . VAL A 1 94 ? -24.503 11.449 42.170 1.00 71.19 94 VAL A C 1
ATOM 780 O O . VAL A 1 94 ? -25.585 11.825 42.616 1.00 71.19 94 VAL A O 1
ATOM 783 N N . VAL A 1 95 ? -23.463 12.271 42.043 1.00 74.12 95 VAL A N 1
ATOM 784 C CA . VAL A 1 95 ? -23.537 13.708 42.332 1.00 74.12 95 VAL A CA 1
ATOM 785 C C . VAL A 1 95 ? -23.851 14.455 41.036 1.00 74.12 95 VAL A C 1
ATOM 787 O O . VAL A 1 95 ? -22.998 14.584 40.160 1.00 74.12 95 VAL A O 1
ATOM 790 N N . ALA A 1 96 ? -25.088 14.934 40.892 1.00 69.81 96 ALA A N 1
ATOM 791 C CA . ALA A 1 96 ? -25.473 15.812 39.791 1.00 69.81 96 ALA A CA 1
ATOM 792 C C . ALA A 1 96 ? -25.057 17.251 40.123 1.00 69.81 96 ALA A C 1
ATOM 794 O O . ALA A 1 96 ? -25.673 17.896 40.968 1.00 69.81 96 ALA A O 1
ATOM 795 N N . VAL A 1 97 ? -24.003 17.746 39.473 1.00 74.81 97 VAL A N 1
ATOM 796 C CA . VAL A 1 97 ? -23.578 19.145 39.615 1.00 74.81 97 VAL A CA 1
ATOM 797 C C . VAL A 1 97 ? -24.501 20.023 38.753 1.00 74.81 97 VAL A C 1
ATOM 799 O O . VAL A 1 97 ? -24.629 19.742 37.557 1.00 74.81 97 VAL A O 1
ATOM 802 N N . PRO A 1 98 ? -25.181 21.039 39.321 1.00 71.44 98 PRO A N 1
ATOM 803 C CA . PRO A 1 98 ? -25.986 21.976 38.544 1.00 71.44 98 PRO A CA 1
ATOM 804 C C . PRO A 1 98 ? -25.096 22.737 37.555 1.00 71.44 98 PRO A C 1
ATOM 806 O O . PRO A 1 98 ? -24.007 23.195 37.898 1.00 71.44 98 PRO A O 1
ATOM 809 N N . TYR A 1 99 ? -25.561 22.836 36.308 1.00 58.31 99 TYR A N 1
ATOM 810 C CA . TYR A 1 99 ? -24.789 23.397 35.192 1.00 58.31 99 TYR A CA 1
ATOM 811 C C . TYR A 1 99 ? -24.423 24.874 35.418 1.00 58.31 99 TYR A C 1
ATOM 813 O O . TYR A 1 99 ? -23.392 25.335 34.935 1.00 58.31 99 TYR A O 1
ATOM 821 N N . ASP A 1 100 ? -25.211 25.576 36.234 1.00 59.22 100 ASP A N 1
ATOM 822 C CA . ASP A 1 100 ? -25.056 27.003 36.531 1.00 59.22 100 ASP A CA 1
ATOM 823 C C . ASP A 1 100 ? -23.786 27.329 37.348 1.00 59.22 100 ASP A C 1
ATOM 825 O O . ASP A 1 100 ? -23.389 28.490 37.442 1.00 59.22 100 ASP A O 1
ATOM 829 N N . GLU A 1 101 ? -23.107 26.318 37.910 1.00 56.38 101 GLU A N 1
ATOM 830 C CA . GLU A 1 101 ? -21.885 26.496 38.711 1.00 56.38 101 GLU A CA 1
ATOM 831 C C . GLU A 1 101 ? -20.588 26.061 38.002 1.00 56.38 101 GLU A C 1
ATOM 833 O O . GLU A 1 101 ? -19.497 26.288 38.534 1.00 56.38 101 GLU A O 1
ATOM 838 N N . ILE A 1 102 ? -20.663 25.442 36.814 1.00 55.44 102 ILE A N 1
ATOM 839 C CA . ILE A 1 102 ? -19.472 24.890 36.136 1.00 55.44 102 ILE A CA 1
ATOM 840 C C . ILE A 1 102 ? -18.713 25.964 35.343 1.00 55.44 102 ILE A C 1
ATOM 842 O O . ILE A 1 102 ? -17.487 25.909 35.284 1.00 55.44 102 ILE A O 1
ATOM 846 N N . ASP A 1 103 ? -19.394 26.996 34.839 1.00 53.94 103 ASP A N 1
ATOM 847 C CA . ASP A 1 103 ? -18.740 28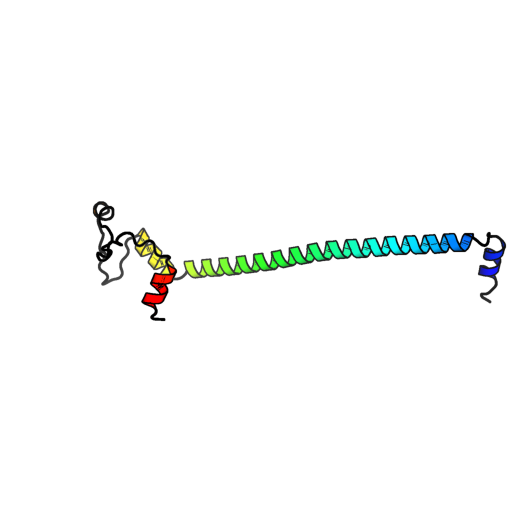.068 34.070 1.00 53.94 103 ASP A CA 1
ATOM 848 C C . ASP A 1 103 ? -17.950 29.070 34.933 1.00 53.94 103 ASP A C 1
ATOM 850 O O . ASP A 1 103 ? -17.182 29.866 34.398 1.00 53.94 103 ASP A O 1
ATOM 854 N N . ASN A 1 104 ? -18.079 29.031 36.268 1.00 53.06 104 ASN A N 1
ATOM 855 C CA . ASN A 1 104 ? -17.466 30.032 37.155 1.00 53.06 104 ASN A CA 1
ATOM 856 C C . ASN A 1 104 ? -16.581 29.467 38.271 1.00 53.06 104 ASN A C 1
ATOM 858 O O . ASN A 1 104 ? -16.144 30.218 39.145 1.00 53.06 104 ASN A O 1
ATOM 862 N N . LYS A 1 105 ? -16.250 28.172 38.248 1.00 48.69 105 LYS A N 1
ATOM 863 C CA . LYS A 1 105 ? -15.096 27.691 39.012 1.00 48.69 105 LYS A CA 1
ATOM 864 C C . LYS A 1 105 ? -13.872 27.766 38.107 1.00 48.69 105 LYS A C 1
ATOM 866 O O . LYS A 1 105 ? -13.682 26.845 37.311 1.00 48.69 105 LYS A O 1
ATOM 871 N N . PRO A 1 106 ? -12.995 28.788 38.231 1.00 50.84 106 PRO A N 1
ATOM 872 C CA . PRO A 1 106 ? -11.630 28.576 37.790 1.00 50.84 106 PRO A CA 1
ATOM 873 C C . PRO A 1 106 ? -11.170 27.297 38.485 1.00 50.84 106 PRO A C 1
ATOM 875 O O . PRO A 1 106 ? -11.385 27.119 39.693 1.00 50.84 106 PRO A O 1
ATOM 878 N N . ALA A 1 107 ? -10.596 26.374 37.712 1.00 46.41 107 ALA A N 1
ATOM 879 C CA . ALA A 1 107 ? -9.790 25.319 38.294 1.00 46.41 107 ALA A CA 1
ATOM 880 C C . ALA A 1 107 ? -8.944 25.997 39.377 1.00 46.41 107 ALA A C 1
ATOM 882 O O . ALA A 1 107 ? -8.354 27.045 39.109 1.00 46.41 107 ALA A O 1
ATOM 883 N N . LYS A 1 108 ? -8.929 25.466 40.604 1.00 46.78 108 LYS A N 1
ATOM 884 C CA . LYS A 1 108 ? -7.912 25.863 41.575 1.00 46.78 108 LYS A CA 1
ATOM 885 C C . LYS A 1 108 ? -6.572 25.383 41.018 1.00 46.78 108 LYS A C 1
ATOM 887 O O . LYS A 1 108 ? -6.041 24.360 41.432 1.00 46.78 108 LYS A O 1
ATOM 892 N N . THR A 1 109 ? -6.063 26.095 40.018 1.00 41.53 109 THR A N 1
ATOM 893 C CA . THR A 1 109 ? -4.646 26.289 39.812 1.00 41.53 109 THR A CA 1
ATOM 894 C C . THR A 1 109 ? -4.166 26.821 41.140 1.00 41.53 109 THR A C 1
ATOM 896 O O . THR A 1 109 ? -4.579 27.902 41.553 1.00 41.53 109 THR A O 1
ATOM 899 N N . ASN A 1 110 ? -3.395 26.009 41.859 1.00 46.50 110 ASN A N 1
ATOM 900 C CA . ASN A 1 110 ? -2.613 26.502 42.976 1.00 46.50 110 ASN A CA 1
ATOM 901 C C . ASN A 1 110 ? -1.980 27.818 42.527 1.00 46.50 110 ASN A C 1
ATOM 903 O O . ASN A 1 110 ? -1.357 27.853 41.464 1.00 46.50 110 ASN A O 1
ATOM 907 N N . ASP A 1 111 ? -2.239 28.879 43.285 1.00 45.41 111 ASP A N 1
ATOM 908 C CA . ASP A 1 111 ? -1.733 30.219 43.045 1.00 45.41 111 ASP A CA 1
ATOM 909 C C . ASP A 1 111 ? -0.201 30.199 43.000 1.00 45.41 111 ASP A C 1
ATOM 911 O O . ASP A 1 111 ? 0.495 30.407 43.987 1.00 45.41 111 ASP A O 1
ATOM 915 N N . ALA A 1 112 ? 0.316 29.945 41.80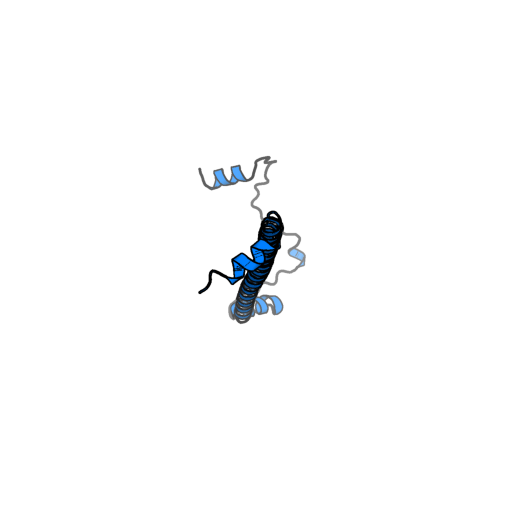9 1.00 47.72 112 ALA A N 1
ATOM 916 C CA . ALA A 1 112 ? 1.577 30.440 41.313 1.00 47.72 112 ALA A CA 1
ATOM 917 C C . ALA A 1 112 ? 1.234 31.139 39.998 1.00 47.72 112 ALA A C 1
ATOM 919 O O . ALA A 1 112 ? 1.433 30.610 38.906 1.00 47.72 112 ALA A O 1
ATOM 920 N N . SER A 1 113 ? 0.635 32.325 40.125 1.00 37.25 113 SER A N 1
ATOM 921 C CA . SER A 1 113 ? 0.590 33.301 39.040 1.00 37.25 113 SER A CA 1
ATOM 922 C C . SER A 1 113 ? 2.008 33.411 38.466 1.00 37.25 113 SER A C 1
ATOM 924 O O . SER A 1 113 ? 2.922 33.776 39.215 1.00 37.25 113 SER A O 1
ATOM 926 N N . PRO A 1 114 ? 2.253 33.051 37.192 1.00 44.78 114 PRO A N 1
ATOM 927 C CA . PRO A 1 114 ? 3.564 33.229 36.614 1.00 44.78 114 PRO A CA 1
ATOM 928 C C . PRO A 1 114 ? 3.726 34.731 36.441 1.00 44.78 114 PRO A C 1
ATOM 930 O O . PRO A 1 114 ? 3.168 35.338 35.528 1.00 44.78 114 PRO A O 1
ATOM 933 N N . ALA A 1 115 ? 4.481 35.346 37.343 1.00 50.06 115 ALA A N 1
ATOM 934 C CA . ALA A 1 115 ? 5.048 36.657 37.116 1.00 50.06 115 ALA A CA 1
ATOM 935 C C . ALA A 1 115 ? 5.817 36.604 35.790 1.00 50.06 115 ALA A C 1
ATOM 937 O O . ALA A 1 115 ? 6.944 36.133 35.777 1.00 50.06 115 ALA A O 1
ATOM 938 N N . ASN A 1 116 ? 5.176 37.004 34.684 1.00 54.56 116 ASN A N 1
ATOM 939 C CA . ASN A 1 116 ? 5.762 37.231 33.361 1.00 54.56 116 ASN A CA 1
ATOM 940 C C . ASN A 1 116 ? 6.996 36.350 33.074 1.00 54.56 116 ASN A C 1
ATOM 942 O O . ASN A 1 116 ? 8.111 36.848 32.890 1.00 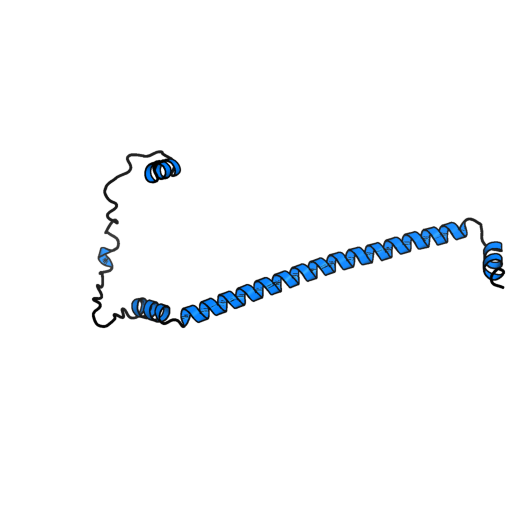54.56 116 ASN A O 1
ATOM 946 N N . ILE A 1 117 ? 6.826 35.025 33.125 1.00 60.78 117 ILE A N 1
ATOM 947 C CA . ILE A 1 117 ? 7.950 34.108 32.946 1.00 60.78 117 ILE A CA 1
ATOM 948 C C . ILE A 1 117 ? 8.167 33.950 31.444 1.00 60.78 117 ILE A C 1
ATOM 950 O O . ILE A 1 117 ? 7.628 33.064 30.790 1.00 60.78 117 ILE A O 1
ATOM 954 N N . LYS A 1 118 ? 8.983 3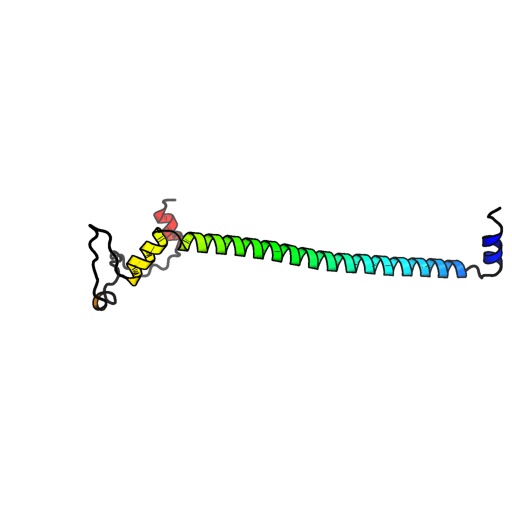4.847 30.892 1.00 62.88 118 LYS A N 1
ATOM 955 C CA . LYS A 1 118 ? 9.528 34.797 29.532 1.00 62.88 118 LYS A CA 1
ATOM 956 C C . LYS A 1 118 ? 10.602 33.699 29.419 1.00 62.88 118 LYS A C 1
ATOM 958 O O . LYS A 1 118 ? 11.727 33.985 29.016 1.00 62.88 118 LYS A O 1
ATOM 963 N N . ARG A 1 119 ? 10.303 32.468 29.846 1.00 71.06 119 ARG A N 1
ATOM 964 C CA . ARG A 1 119 ? 11.224 31.324 29.751 1.00 71.06 119 ARG A CA 1
ATOM 965 C C . ARG A 1 119 ? 10.609 30.225 28.883 1.00 71.06 119 ARG A C 1
ATOM 967 O O . ARG A 1 119 ? 9.403 29.999 28.975 1.00 71.06 119 ARG A O 1
ATOM 974 N N . PRO A 1 120 ? 11.397 29.579 28.009 1.00 80.00 120 PRO A N 1
ATOM 975 C CA . PRO A 1 120 ? 10.916 28.475 27.190 1.00 80.00 120 PRO A CA 1
ATOM 976 C C . PRO A 1 120 ? 10.549 27.267 28.060 1.00 80.00 120 PRO A C 1
ATOM 978 O O . PRO A 1 120 ? 11.186 27.008 29.078 1.00 80.00 120 PRO A O 1
ATOM 981 N N . ASN A 1 121 ? 9.559 26.483 27.617 1.00 79.44 121 ASN A N 1
ATOM 982 C CA . ASN A 1 121 ? 9.058 25.312 28.352 1.00 79.44 121 ASN A CA 1
ATOM 983 C C . ASN A 1 121 ? 10.149 24.301 28.732 1.00 79.44 121 ASN A C 1
ATOM 985 O O . ASN A 1 121 ? 9.970 23.554 29.685 1.00 79.44 121 ASN A O 1
ATOM 989 N N . ILE A 1 122 ? 11.262 24.255 27.999 1.00 84.81 122 ILE A N 1
ATOM 990 C CA . ILE A 1 122 ? 12.329 23.285 28.238 1.00 84.81 122 ILE A CA 1
ATOM 991 C C . ILE A 1 122 ? 13.054 23.534 29.567 1.00 84.81 122 ILE A C 1
ATOM 993 O O . ILE A 1 122 ? 13.334 22.574 30.277 1.00 84.81 122 ILE A O 1
ATOM 997 N N . ASP A 1 123 ? 13.244 24.799 29.957 1.00 84.75 123 ASP A N 1
ATOM 998 C CA . ASP A 1 123 ? 13.907 25.163 31.216 1.00 84.75 123 ASP A CA 1
ATOM 999 C C . ASP A 1 123 ? 13.107 24.658 32.426 1.00 84.75 123 ASP A C 1
ATOM 1001 O O . ASP A 1 123 ? 13.678 24.199 33.411 1.00 84.75 123 ASP A O 1
ATOM 1005 N N . LEU A 1 124 ? 11.773 24.670 32.320 1.00 84.56 124 LEU A N 1
ATOM 1006 C CA . LEU A 1 124 ? 10.869 24.172 33.361 1.00 84.56 124 LEU A CA 1
ATOM 1007 C C . LEU A 1 124 ? 10.977 22.650 33.536 1.00 84.56 124 LEU A C 1
ATOM 1009 O O . LEU A 1 124 ? 10.887 22.142 34.652 1.00 84.56 124 LEU A O 1
ATOM 1013 N N . TRP A 1 125 ? 11.179 21.912 32.442 1.00 84.31 125 TRP A N 1
ATOM 1014 C CA . TRP A 1 125 ? 11.325 20.456 32.487 1.00 84.31 125 TRP A CA 1
ATOM 1015 C C . TRP A 1 125 ? 12.663 20.022 33.081 1.00 84.31 125 TRP A C 1
ATOM 1017 O O . TRP A 1 125 ? 12.705 19.039 33.818 1.00 84.31 125 TRP A O 1
ATOM 1027 N N . PHE A 1 126 ? 13.739 20.757 32.795 1.00 88.25 126 PHE A N 1
ATOM 1028 C CA . PHE A 1 126 ? 15.055 20.495 33.377 1.00 88.25 126 PHE A CA 1
ATOM 1029 C C . PHE A 1 126 ? 15.051 20.667 34.899 1.00 88.25 126 PHE A C 1
ATOM 1031 O O . PHE A 1 126 ? 15.531 19.788 35.610 1.00 88.25 126 PHE A O 1
ATOM 1038 N N . GLU A 1 127 ? 14.433 21.740 35.396 1.00 85.50 127 GLU A N 1
ATOM 1039 C CA . GLU A 1 127 ? 14.267 21.967 36.835 1.00 85.50 127 GLU A CA 1
ATOM 1040 C C . GLU A 1 127 ? 13.406 20.878 37.490 1.00 85.50 127 GLU A C 1
ATOM 1042 O O . GLU A 1 127 ? 13.769 20.350 38.539 1.00 85.50 127 GLU A O 1
ATOM 1047 N N . TYR A 1 128 ? 12.294 20.494 36.854 1.00 83.75 128 TYR A N 1
ATOM 1048 C CA . TYR A 1 128 ? 11.401 19.466 37.392 1.00 83.75 128 TYR A CA 1
ATOM 1049 C C . TYR A 1 128 ? 12.068 18.088 37.504 1.00 83.75 128 TYR A C 1
ATOM 1051 O O . TYR A 1 128 ? 11.850 17.374 38.483 1.00 83.75 128 TYR A O 1
ATOM 1059 N N . PHE A 1 129 ? 12.877 17.707 36.513 1.00 88.19 129 PHE A N 1
ATOM 1060 C CA . PHE A 1 129 ? 13.530 16.397 36.471 1.00 88.19 129 PHE A CA 1
ATOM 1061 C C . PHE A 1 129 ? 14.942 16.368 37.072 1.00 88.19 129 PHE A C 1
ATOM 1063 O O . PHE A 1 129 ? 15.528 15.290 37.155 1.00 88.19 129 PHE A O 1
ATOM 1070 N N . GLY A 1 130 ? 15.456 17.503 37.554 1.00 70.81 130 GLY A N 1
ATOM 1071 C CA . GLY A 1 130 ? 16.669 17.564 38.371 1.00 70.81 130 GLY A CA 1
ATOM 1072 C C . GLY A 1 130 ? 17.938 17.097 37.658 1.00 70.81 130 GLY A C 1
ATOM 1073 O O . GLY A 1 130 ? 18.699 16.317 38.234 1.00 70.81 130 GLY A O 1
ATOM 1074 N N . PHE A 1 131 ? 18.153 17.558 36.424 1.00 60.44 131 PHE A N 1
ATOM 1075 C CA . PHE A 1 131 ? 19.443 17.422 35.735 1.00 60.44 131 PHE A CA 1
ATOM 1076 C C . PHE A 1 131 ? 20.344 18.634 35.982 1.00 60.44 131 PHE A C 1
ATOM 1078 O O . PHE A 1 131 ? 19.805 19.761 36.074 1.00 60.44 131 PHE A O 1
#

Secondary structure (DSSP, 8-state):
--TTTHHHHGGGS-TTHHHHHHHHHHHHHHHHHHHHHHHHHHHHHHHHHHHHHHHHHHHHHHHHHHHHHHHHSHHHHHHHHHHHH----TT-------GGGTTT------S----S----HHHHHHHHHT-

Foldseek 3Di:
DPPPPVVVVVVPDDPCPVVVVVVVVVVVVVVVVVVVVVVVVVVVVVVVVVVVVVVVVVVVVVVVVVVVVVCPDVVVVVVCCCVPVVDDDVPDDRDDDPPVPPVPDDDPPPPPPPPPPPDDPVVVVCVVVPD

Organism: NCBI:txid1974511

pLDDT: mean 80.25, std 15.62, range [37.25, 96.69]

=== Feature glossary ===
Feature key, reading from the visual/contextual features back to the raw sequence:

Rendered structure images. Structure images are PyMOL renders from six orthogonal camera directions. Cartoon representation draws helices as coils and strands as arrows; sticks shows the backbone as bonds; surface shows the solvent-excluded envelope. Rainbow coloring maps sequence position to hue (blue→red, N→C); chain coloring assigns a distinct color per polypeptide.

Contact-map, Ramachandran, and PAE plots. Three diagnostic plots accompany the record. The Cα contact map visualizes the tertiary structure as a 2D adjacency matrix (8 Å cutoff, sequence-local contacts suppressed). The Ramachandran plot shows the distribution of backbone (φ, ψ) torsions, with points in the α and β basins reflecting secondary structure content. The PAE plot shows AlphaFold's inter-residue confidence as a color matrix.

InterPro / GO / CATH / organism. The annotation block draws on four external resources. InterPro: which protein families and domains the sequence belongs to. GO: standardized terms for what the protein does, what process it participates in, and where in the cell it acts. CATH: which structural fold it has in the CATH hierarchy. Organism: the species of origin.

Nearest PDB structures. Structural nearest neighbors (via Foldseek easy-search vs the PDB). Reported per hit: target PDB id, E-value, and alignment TM-score. A TM-score above ~0.5 is the conventional threshold for 'same fold'.

Predicted aligned error. Predicted aligned error is AlphaFold's pairwise confidence. Unlike pLDDT (per-residue), PAE is per-residue-pair and captures whether two parts of the structure are correctly placed relative to each other. Units are ångströms of expected positional error.

Solvent-accessible surface area. SASA measures how much of the protein is reachable by solvent. It is computed by rolling a water-sized probe over the atomic surface and summing the exposed area (Å²). Per-residue SASA distinguishes core (buried, low SASA) from surface (exposed, high SASA) residues; total SASA is a whole-molecule size measure.

B-factor. Crystallographic B-factors measure how much each atom's electron density is smeared out, in Å². They rise in mobile loops and surface residues and fall in the buried interior. In AlphaFold models this column is repurposed to hold pLDDT instead.

pLDDT. For AlphaFold models, the B-factor field carries pLDDT — the model's own estimate of local accuracy on a 0–100 scale. Regions with pLDDT<50 should be treated as essentially unmodeled; they often correspond to intrinsically disordered segments.

Backbone torsions (φ/ψ). φ (phi) and ψ (psi) are the two rotatable backbone dihedrals per residue: φ is the C(i-1)–N–Cα–C torsion, ψ is the N–Cα–C–N(i+1) torsion, both in degrees on (−180°, 180°]. α-helical residues cluster near (−60°, −45°); β-strand residues near (−120°, +130°). A Ramachandran plot is simply a scatter of (φ, ψ) for every residue.

Radius of gyration, Cα contacts, bounding box. Radius of gyration (Rg) is the root-mean-square distance of Cα atoms from their centroid — a single number for overall size and compactness. A globular domain of N residues has Rg ≈ 2.2·N^0.38 Å; an extended or disordered chain has a much larger Rg. The Cα contact count is the number of residue pairs whose Cα atoms are within 8 Å and are more than four positions apart in sequence — a standard proxy for tertiary packing density. The bounding box is the smallest axis-aligned box enclosing all Cα atoms.

Secondary structure (3-state, P-SEA). Three-state secondary structure (P-SEA) collapses the eight DSSP classes into helix (a), strand (b), and coil (c). P-SEA assigns these from Cα geometry alone — distances and angles — without requiring backbone oxygens, so it works on any Cα trace.

Secondary structure (8-state, DSSP). Secondary structure is the local, repeating backbone conformation. DSSP classifies it into eight states by reading the hydrogen-bond network: three helix types (H, G, I), two β types (E, B), two non-regular types (T, S), and unstructured coil (-).

Foldseek 3Di. The Foldseek 3Di string encodes local tertiary geometry as a 20-letter alphabet — one character per residue — derived from the relative positions of nearby Cα atoms. Unlike the amino-acid sequence, 3Di is a direct function of the 3D structure, so two proteins with the same fold have similar 3Di strings even at low sequence identity.

mmCIF coordinates. Structure coordinates are given as an mmCIF _atom_site loop: one row per atom with element, residue name, chain id, sequence number, and x/y/z position in Å. Only the four main-chain atoms per residue are included here; side chains are omitted to keep the record compact.

Sequence. This is the polypeptide sequence — one letter per residue, N-terminus first. Length ranges from a few dozen residues for small domains to over a thousand for large multi-domain proteins.